Protein AF-A0A2I0UC46-F1 (afdb_monomer)

Structure (mmCIF, N/CA/C/O backbone):
data_AF-A0A2I0UC46-F1
#
_entry.id   AF-A0A2I0UC46-F1
#
loop_
_atom_site.group_PDB
_atom_site.id
_atom_site.type_symbol
_atom_site.label_atom_id
_atom_site.label_alt_id
_atom_site.label_comp_id
_atom_site.label_asym_id
_atom_site.label_entity_id
_atom_site.label_seq_id
_atom_site.pdbx_PDB_ins_code
_atom_site.Cartn_x
_atom_site.Cartn_y
_atom_site.Cartn_z
_atom_site.occupancy
_atom_site.B_iso_or_equiv
_atom_site.auth_seq_id
_atom_site.auth_comp_id
_atom_site.auth_asym_id
_atom_site.auth_atom_id
_atom_site.pdbx_PDB_model_num
ATOM 1 N N . MET A 1 1 ? 7.479 9.735 -10.599 1.00 44.53 1 MET A N 1
ATOM 2 C CA . MET A 1 1 ? 6.686 8.871 -11.503 1.00 44.53 1 MET A CA 1
ATOM 3 C C . MET A 1 1 ? 5.217 9.242 -11.364 1.00 44.53 1 MET A C 1
ATOM 5 O O . MET A 1 1 ? 4.626 8.935 -10.341 1.00 44.53 1 MET A O 1
ATOM 9 N N . HIS A 1 2 ? 4.651 9.957 -12.335 1.00 45.34 2 HIS A N 1
ATOM 10 C CA . HIS A 1 2 ? 3.208 10.195 -12.409 1.00 45.34 2 HIS A CA 1
ATOM 11 C C . HIS A 1 2 ? 2.621 9.061 -13.260 1.00 45.34 2 HIS A C 1
ATOM 13 O O . HIS A 1 2 ? 2.820 9.026 -14.473 1.00 45.34 2 HIS A O 1
ATOM 19 N N . MET A 1 3 ? 2.044 8.048 -12.608 1.00 55.31 3 MET A N 1
ATOM 20 C CA . MET A 1 3 ? 1.220 7.050 -13.292 1.00 55.31 3 MET A CA 1
ATOM 21 C C . MET A 1 3 ? -0.082 7.758 -13.661 1.00 55.31 3 MET A C 1
ATOM 23 O O . MET A 1 3 ? -0.733 8.281 -12.763 1.00 55.31 3 MET A O 1
ATOM 27 N N . ASN A 1 4 ? -0.421 7.809 -14.955 1.00 48.56 4 ASN A N 1
ATOM 28 C CA . ASN A 1 4 ? -1.692 8.366 -15.429 1.00 48.56 4 ASN A CA 1
ATOM 29 C C . ASN A 1 4 ? -2.847 7.836 -14.568 1.00 48.56 4 ASN A C 1
ATOM 31 O O . ASN A 1 4 ? -2.842 6.641 -14.263 1.00 48.56 4 ASN A O 1
ATOM 35 N N . ASP A 1 5 ? -3.801 8.713 -14.234 1.00 53.78 5 ASP A N 1
ATOM 36 C CA . ASP A 1 5 ? -4.938 8.581 -13.300 1.00 53.78 5 ASP A CA 1
ATOM 37 C C . ASP A 1 5 ? -5.930 7.429 -13.588 1.00 53.78 5 ASP A C 1
ATOM 39 O O . ASP A 1 5 ? -7.153 7.562 -13.521 1.00 53.78 5 ASP A O 1
ATOM 43 N N . LYS A 1 6 ? -5.434 6.233 -13.886 1.00 58.75 6 LYS A N 1
ATOM 44 C CA . LYS A 1 6 ? -6.176 5.000 -13.674 1.00 58.75 6 LYS A CA 1
ATOM 45 C C . LYS A 1 6 ? -6.281 4.856 -12.156 1.00 58.75 6 LYS A C 1
ATOM 47 O O . LYS A 1 6 ? -5.281 5.023 -11.463 1.00 58.75 6 LYS A O 1
ATOM 52 N N . LYS A 1 7 ? -7.471 4.564 -11.624 1.00 68.06 7 LYS A N 1
ATOM 53 C CA . LYS A 1 7 ? -7.747 4.344 -10.186 1.00 68.06 7 LYS A CA 1
ATOM 54 C C . LYS A 1 7 ? -7.005 3.106 -9.633 1.00 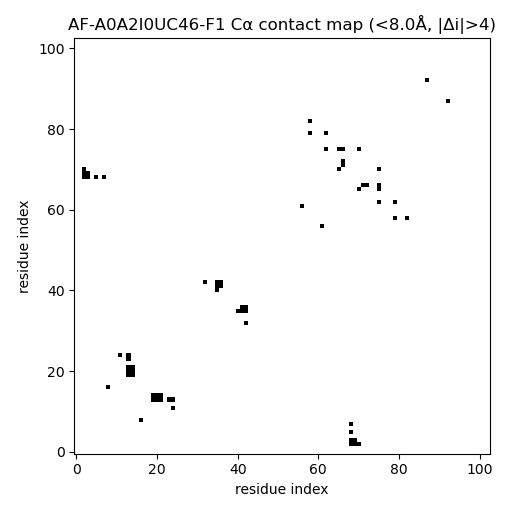68.06 7 LYS A C 1
ATOM 56 O O . LYS A 1 7 ? -7.628 2.132 -9.230 1.00 68.06 7 LYS A O 1
ATOM 61 N N . ILE A 1 8 ? -5.674 3.105 -9.678 1.00 76.56 8 ILE A N 1
ATOM 62 C CA . ILE A 1 8 ? -4.797 2.010 -9.243 1.00 76.56 8 ILE A CA 1
ATOM 63 C C . ILE A 1 8 ? -4.780 1.956 -7.716 1.00 76.56 8 ILE A C 1
ATOM 65 O O . ILE A 1 8 ? -4.805 0.879 -7.126 1.00 76.56 8 ILE A O 1
ATOM 69 N N . VAL A 1 9 ? -4.759 3.132 -7.089 1.00 82.56 9 VAL A N 1
ATOM 70 C CA . VAL A 1 9 ? -4.751 3.299 -5.638 1.00 82.56 9 VAL A CA 1
ATOM 71 C C . VAL A 1 9 ? -6.192 3.396 -5.149 1.00 82.56 9 VAL A C 1
ATOM 73 O O . VAL A 1 9 ? -6.959 4.248 -5.601 1.00 82.56 9 VAL A O 1
ATOM 76 N N . ARG A 1 10 ? -6.572 2.510 -4.223 1.00 85.19 10 ARG A N 1
ATOM 77 C CA . ARG A 1 10 ? -7.884 2.567 -3.564 1.00 85.19 10 ARG A CA 1
ATOM 78 C C . ARG A 1 10 ? -7.966 3.776 -2.633 1.00 85.19 10 ARG A C 1
ATOM 80 O O . ARG A 1 10 ? -6.966 4.186 -2.053 1.00 85.19 10 ARG A O 1
ATOM 87 N N . SER A 1 11 ? -9.166 4.317 -2.429 1.00 84.25 11 SER A N 1
ATOM 88 C CA . SER A 1 11 ? -9.389 5.426 -1.488 1.00 84.25 11 SER A CA 1
ATOM 89 C C . SER A 1 11 ? -8.961 5.077 -0.059 1.00 84.25 11 SER A C 1
ATOM 91 O O . SER A 1 11 ? -8.390 5.932 0.615 1.00 84.25 11 SER A O 1
ATOM 93 N N . SER A 1 12 ? -9.152 3.821 0.356 1.00 85.31 12 SER A N 1
ATOM 94 C CA . SER A 1 12 ? -8.715 3.286 1.651 1.00 85.31 12 SER A CA 1
ATOM 95 C C . SER A 1 12 ? -7.205 3.036 1.753 1.00 85.31 12 SER A C 1
ATOM 97 O O . SER A 1 12 ? -6.698 2.805 2.846 1.00 85.31 12 SER A O 1
ATOM 99 N N . GLN A 1 13 ? -6.455 3.089 0.645 1.00 86.38 13 GLN A N 1
ATOM 100 C CA . GLN A 1 13 ? -5.006 2.936 0.691 1.00 86.38 13 GLN A CA 1
ATOM 101 C C . GLN A 1 13 ? -4.362 4.244 1.160 1.00 86.38 13 GLN A C 1
ATOM 103 O O . GLN A 1 13 ? -4.388 5.265 0.467 1.00 86.38 13 GLN A O 1
ATOM 108 N N . ASN A 1 14 ? -3.769 4.185 2.350 1.00 85.19 14 ASN A N 1
ATOM 109 C CA . ASN A 1 14 ? -3.040 5.296 2.957 1.00 85.19 14 ASN A CA 1
ATOM 110 C C . ASN A 1 14 ? -1.517 5.133 2.811 1.00 85.19 14 ASN A C 1
ATOM 112 O O . ASN A 1 14 ? -0.805 6.108 2.599 1.00 85.19 14 ASN A O 1
ATOM 116 N N . GLY A 1 15 ? -1.011 3.895 2.832 1.00 85.94 15 GLY A N 1
ATOM 117 C CA . GLY A 1 15 ? 0.410 3.607 2.617 1.00 85.94 15 GLY A CA 1
ATOM 118 C C . GLY A 1 15 ? 0.892 3.973 1.208 1.00 85.94 15 GLY A C 1
ATOM 119 O O . GLY A 1 15 ? 0.172 3.791 0.220 1.00 85.94 15 GLY A O 1
ATOM 120 N N . PHE A 1 16 ? 2.128 4.475 1.119 1.00 82.38 16 PHE A N 1
ATOM 121 C CA . PHE A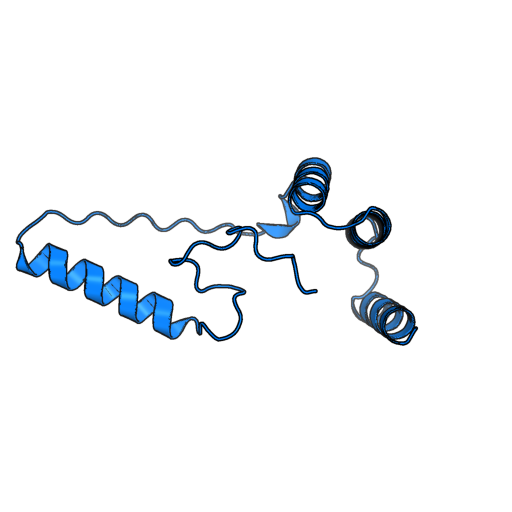 1 16 ? 2.816 4.825 -0.136 1.00 82.38 16 PHE A CA 1
ATOM 122 C C . PHE A 1 16 ? 2.036 5.789 -1.052 1.00 82.38 16 PHE A C 1
ATOM 124 O O . PHE A 1 16 ? 2.243 5.803 -2.264 1.00 82.38 16 PHE A O 1
ATOM 131 N N . THR A 1 17 ? 1.143 6.605 -0.481 1.00 83.81 17 THR A N 1
ATOM 132 C CA . THR A 1 17 ? 0.323 7.576 -1.217 1.00 83.81 17 THR A CA 1
ATOM 133 C C . THR A 1 17 ? 0.665 8.995 -0.776 1.00 83.81 17 THR A C 1
ATOM 135 O O . THR A 1 17 ? 0.772 9.285 0.415 1.00 83.81 17 THR A O 1
ATOM 138 N N . LYS A 1 18 ? 0.850 9.909 -1.735 1.00 82.81 18 LYS A N 1
ATOM 139 C CA . LYS A 1 18 ? 1.180 11.308 -1.431 1.00 82.81 18 LYS A CA 1
ATOM 140 C C . LYS A 1 18 ? 0.043 11.956 -0.632 1.00 82.81 18 LYS A C 1
ATOM 142 O O . LYS A 1 18 ? -1.115 11.851 -1.019 1.00 82.81 18 LYS A O 1
ATOM 147 N N . GLY A 1 19 ? 0.390 12.653 0.450 1.00 84.56 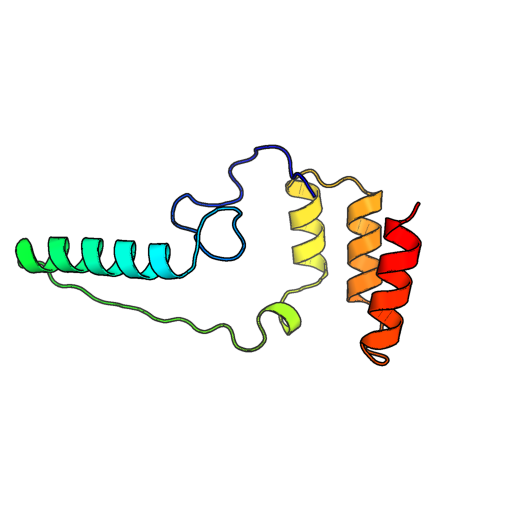19 GLY A N 1
ATOM 148 C CA . GLY A 1 19 ? -0.569 13.417 1.255 1.00 84.56 19 GLY A CA 1
ATOM 149 C C . GLY A 1 19 ? -1.453 12.583 2.189 1.00 84.56 19 GLY A C 1
ATOM 150 O O . GLY A 1 19 ? -2.353 13.146 2.798 1.00 84.56 19 GLY A O 1
ATOM 151 N N . LYS A 1 20 ? -1.203 11.273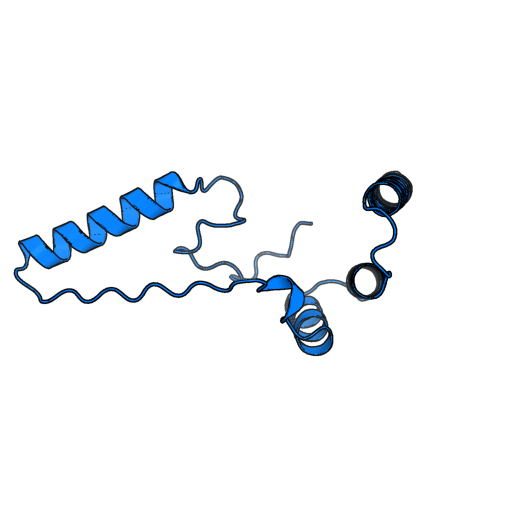 2.326 1.00 85.25 20 LYS A N 1
ATOM 152 C CA . LYS A 1 20 ? -1.917 10.394 3.263 1.00 85.25 20 LYS A CA 1
ATOM 153 C C . LYS A 1 20 ? -0.945 9.805 4.291 1.00 85.25 20 LYS A C 1
ATOM 155 O O . LYS A 1 20 ? -0.275 8.818 3.993 1.00 85.25 20 LYS A O 1
ATOM 160 N N . PRO A 1 21 ? -0.797 10.416 5.478 1.00 86.31 21 PRO A N 1
ATOM 161 C CA . PRO A 1 21 ? 0.071 9.875 6.517 1.00 86.31 21 PRO A CA 1
ATOM 162 C C . PRO A 1 21 ? -0.515 8.592 7.125 1.00 86.31 21 PRO A C 1
ATOM 164 O O . PRO A 1 21 ? -1.723 8.362 7.096 1.00 86.31 21 PRO A O 1
ATOM 167 N N . CYS A 1 22 ? 0.347 7.769 7.734 1.00 83.69 22 CYS A N 1
ATOM 168 C CA . CYS A 1 22 ? -0.067 6.526 8.400 1.00 83.69 22 CYS A CA 1
ATOM 169 C C . CYS A 1 22 ? -1.104 6.777 9.511 1.00 83.69 22 CYS A C 1
ATOM 171 O O . CYS A 1 22 ? -2.025 5.985 9.688 1.00 83.69 22 CYS A O 1
ATOM 173 N N . LEU A 1 23 ? -1.013 7.923 10.197 1.00 90.12 23 LEU A N 1
ATOM 174 C CA . LEU A 1 23 ? -1.961 8.322 11.238 1.00 90.12 23 LEU A CA 1
ATOM 175 C C . LEU A 1 23 ? -3.410 8.374 10.729 1.00 90.12 23 LEU A C 1
ATOM 177 O O . LEU A 1 23 ? -4.309 7.914 11.421 1.00 90.12 23 LEU A O 1
ATOM 181 N N . THR A 1 24 ? -3.641 8.854 9.503 1.00 88.62 24 THR A N 1
ATOM 182 C CA . THR A 1 24 ? -4.987 8.885 8.906 1.00 88.62 24 THR A CA 1
ATOM 183 C C . THR A 1 24 ? -5.562 7.481 8.731 1.00 88.62 24 THR A C 1
ATOM 185 O O . THR A 1 24 ? -6.761 7.289 8.878 1.00 88.62 24 THR A O 1
ATOM 188 N N . ASN A 1 25 ? -4.716 6.477 8.474 1.00 87.75 25 ASN A N 1
ATOM 189 C CA . ASN A 1 25 ? -5.164 5.087 8.415 1.00 87.75 25 ASN A CA 1
ATOM 190 C C . ASN A 1 25 ? -5.673 4.590 9.766 1.00 87.75 25 ASN A C 1
ATOM 192 O O . ASN A 1 25 ? -6.676 3.890 9.816 1.00 87.75 25 ASN A O 1
ATOM 196 N N . LEU A 1 26 ? -4.966 4.948 10.839 1.00 91.19 26 LEU A N 1
ATOM 197 C CA . LEU A 1 26 ? -5.326 4.544 12.190 1.00 91.19 26 LEU A CA 1
ATOM 198 C C . LEU A 1 26 ? -6.617 5.226 12.652 1.00 91.19 26 LEU A C 1
ATOM 200 O O . LEU A 1 26 ? -7.474 4.558 13.215 1.00 91.19 26 LEU A O 1
ATOM 204 N N . ILE A 1 27 ? -6.765 6.524 12.374 1.00 93.00 27 ILE A N 1
ATOM 205 C CA . ILE A 1 27 ? -7.978 7.286 12.702 1.00 93.00 27 ILE A CA 1
ATOM 206 C C . ILE A 1 27 ? -9.190 6.678 11.990 1.00 93.00 27 ILE A C 1
ATOM 208 O O . ILE A 1 27 ? -10.112 6.233 12.658 1.00 93.00 27 ILE A O 1
ATOM 212 N N . ASN A 1 28 ? -9.131 6.532 10.660 1.00 91.25 28 ASN A N 1
ATOM 213 C CA . ASN A 1 28 ? -10.243 5.966 9.887 1.00 91.25 28 ASN A CA 1
ATOM 214 C C . ASN A 1 28 ? -10.637 4.557 10.359 1.00 91.25 28 ASN A C 1
ATOM 216 O O . ASN A 1 28 ? -11.804 4.189 10.311 1.00 91.25 28 ASN A O 1
ATOM 220 N N . PHE A 1 29 ? -9.655 3.760 10.785 1.00 91.75 29 PHE A N 1
ATOM 221 C CA . PHE A 1 29 ? -9.889 2.423 11.315 1.00 91.75 29 PHE A CA 1
ATOM 222 C C . PHE A 1 29 ? -10.649 2.456 12.644 1.00 91.75 29 PHE A C 1
ATOM 224 O O . PHE A 1 29 ? -11.607 1.708 12.805 1.00 91.75 29 PHE A O 1
ATOM 231 N N . TYR A 1 30 ? -10.250 3.319 13.585 1.00 94.25 30 TYR A N 1
ATOM 232 C CA . TYR A 1 30 ? -10.959 3.461 14.858 1.00 94.25 30 TYR A CA 1
ATOM 233 C C . TYR A 1 30 ? -12.347 4.077 14.696 1.00 94.25 30 TYR A C 1
ATOM 235 O O . TYR A 1 30 ? -13.259 3.649 15.399 1.00 94.25 30 TYR A O 1
ATOM 243 N N . ASP A 1 31 ? -12.521 5.021 13.772 1.00 95.06 31 ASP A N 1
ATOM 244 C CA . ASP A 1 31 ? -13.835 5.587 13.459 1.00 95.06 31 ASP A CA 1
ATOM 245 C C . ASP A 1 31 ? -14.788 4.475 12.983 1.00 95.06 31 ASP A C 1
ATOM 247 O O . ASP A 1 31 ? -15.842 4.270 13.579 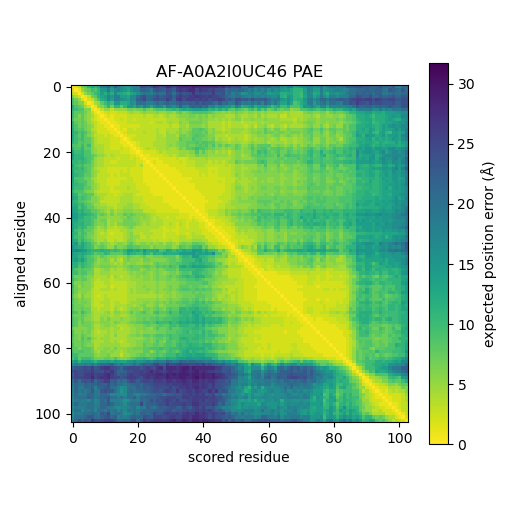1.00 95.06 31 ASP A O 1
ATOM 251 N N . GLU A 1 32 ? -14.362 3.651 12.013 1.00 93.62 32 GLU A N 1
ATOM 252 C CA . GLU A 1 32 ? -15.163 2.523 11.508 1.00 93.62 32 GLU A CA 1
ATOM 253 C C . GLU A 1 32 ? -15.470 1.483 12.601 1.00 93.62 32 GLU A C 1
ATOM 255 O O . GLU A 1 32 ? -16.567 0.927 12.651 1.00 93.62 32 GLU A O 1
ATOM 260 N N . MET A 1 33 ? -14.530 1.223 13.516 1.00 95.31 33 MET A N 1
ATOM 261 C CA . MET A 1 33 ? -14.800 0.355 14.667 1.00 95.31 33 MET A CA 1
ATOM 262 C C . MET A 1 33 ? -15.833 0.930 15.614 1.00 95.31 33 MET A C 1
ATOM 264 O O . MET A 1 33 ? -16.683 0.187 16.102 1.00 95.31 33 MET A O 1
ATOM 268 N N . THR A 1 34 ? -15.707 2.218 15.918 1.00 96.56 34 THR A N 1
ATOM 269 C CA . THR A 1 34 ? -16.568 2.890 16.888 1.00 96.56 34 THR A CA 1
ATOM 270 C C . THR A 1 34 ? -18.004 2.874 16.380 1.00 96.56 34 THR A C 1
ATOM 272 O O . THR A 1 34 ? -18.888 2.451 17.118 1.00 96.56 34 THR A O 1
ATOM 275 N N . ASP A 1 35 ? -18.211 3.144 15.088 1.00 96.94 35 ASP A N 1
ATOM 276 C CA . ASP A 1 35 ? -19.522 3.050 14.438 1.00 96.94 35 ASP A CA 1
ATOM 277 C C . ASP A 1 35 ? -20.139 1.640 14.562 1.00 96.94 35 ASP A C 1
ATOM 279 O O . ASP A 1 35 ? -21.305 1.477 14.923 1.00 96.94 35 ASP A O 1
ATOM 283 N N . VAL A 1 36 ? -19.355 0.584 14.309 1.00 96.75 36 VAL A N 1
ATOM 284 C CA . VAL A 1 36 ? -19.825 -0.813 14.421 1.00 96.75 36 VAL A CA 1
ATOM 285 C C . VAL A 1 36 ? -20.186 -1.174 15.867 1.00 96.75 36 VAL A C 1
ATOM 287 O O . VAL A 1 36 ? -21.176 -1.877 16.101 1.00 96.75 36 VAL A O 1
ATOM 290 N N . VAL A 1 37 ? -19.395 -0.700 16.834 1.00 95.50 37 VAL A N 1
ATOM 291 C CA . VAL A 1 37 ? -19.628 -0.912 18.270 1.00 95.50 37 VAL A CA 1
ATOM 292 C C . VAL A 1 37 ? -20.884 -0.177 18.736 1.00 95.50 37 VAL A C 1
ATOM 294 O O . VAL A 1 37 ? -21.707 -0.779 19.432 1.00 95.50 37 VAL A O 1
ATOM 297 N N . ASP A 1 38 ? -21.072 1.074 18.319 1.00 97.19 38 ASP A N 1
ATOM 298 C CA . ASP A 1 38 ? -22.238 1.896 18.661 1.00 97.19 38 ASP A CA 1
ATOM 299 C C . ASP A 1 38 ? -23.538 1.278 18.128 1.00 97.19 38 ASP A C 1
ATOM 301 O O . ASP A 1 38 ? -24.565 1.248 18.813 1.00 97.19 38 ASP A O 1
ATOM 305 N N . GLU A 1 39 ? -23.476 0.667 16.947 1.00 97.44 39 GLU A N 1
ATOM 306 C CA . GLU A 1 39 ? -24.581 -0.086 16.350 1.00 97.44 39 GLU A CA 1
ATOM 307 C C . GLU A 1 39 ? -24.776 -1.490 16.953 1.00 97.44 39 GLU A C 1
ATOM 309 O O . GLU A 1 39 ? -25.656 -2.241 16.521 1.00 97.44 39 GLU A O 1
ATOM 314 N N . ARG A 1 40 ? -23.977 -1.865 17.962 1.00 96.25 40 ARG A N 1
ATOM 315 C CA . ARG A 1 40 ? -23.992 -3.175 18.639 1.00 96.25 40 ARG A CA 1
ATOM 316 C C . ARG A 1 40 ? -23.806 -4.359 17.685 1.00 96.25 40 ARG A C 1
ATOM 318 O O . ARG A 1 40 ? -24.320 -5.454 17.934 1.00 96.25 40 ARG A O 1
ATOM 325 N N . ARG A 1 41 ? -23.076 -4.152 16.588 1.00 96.81 41 ARG A N 1
ATOM 326 C CA . ARG A 1 41 ? -22.741 -5.202 15.621 1.00 96.81 41 ARG A CA 1
ATOM 327 C C . ARG A 1 41 ? -21.459 -5.926 16.038 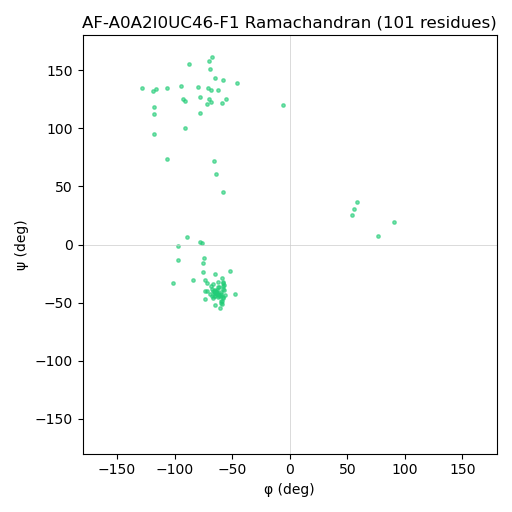1.00 96.81 41 ARG A C 1
ATOM 329 O O . ARG A 1 41 ? -20.620 -5.398 16.762 1.00 96.81 41 ARG A O 1
ATOM 336 N N . VAL A 1 42 ? -21.311 -7.170 15.585 1.00 93.75 42 VAL A N 1
ATOM 337 C CA . VAL A 1 42 ? -20.098 -7.962 15.835 1.00 93.75 42 VAL A CA 1
ATOM 338 C C . VAL A 1 42 ? -18.993 -7.502 14.889 1.00 93.75 42 VAL A C 1
ATOM 340 O O . VAL A 1 42 ? -19.180 -7.493 13.673 1.00 93.75 42 VAL A O 1
ATOM 343 N N . LEU A 1 43 ? -17.834 -7.174 15.453 1.00 94.00 43 LEU A N 1
ATOM 344 C CA . LEU A 1 43 ? -16.631 -6.793 14.722 1.00 94.00 43 LEU A CA 1
ATOM 345 C C . LEU A 1 43 ? -15.598 -7.926 14.77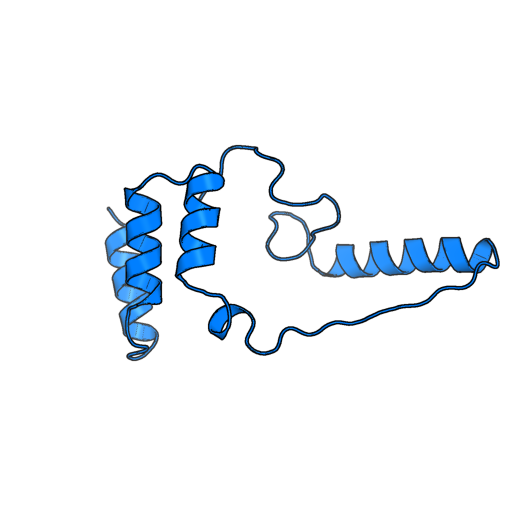2 1.00 94.00 43 LEU A C 1
ATOM 347 O O . LEU A 1 43 ? -15.315 -8.474 15.836 1.00 94.00 43 LEU A O 1
ATOM 351 N N . GLY A 1 44 ? -14.997 -8.243 13.626 1.00 93.06 44 GLY A N 1
ATOM 352 C CA . GLY A 1 44 ? -13.848 -9.140 13.522 1.00 93.06 44 GLY A CA 1
ATOM 353 C C . GLY A 1 44 ? -12.729 -8.471 12.731 1.00 93.06 44 GLY A C 1
ATOM 354 O O . GLY A 1 44 ? -12.985 -7.881 11.685 1.00 93.06 44 GLY A O 1
ATOM 355 N N . ILE A 1 45 ? -11.494 -8.560 13.226 1.00 92.25 45 ILE A N 1
ATOM 356 C CA . ILE A 1 45 ? -10.329 -7.902 12.622 1.00 92.25 45 ILE A CA 1
ATOM 357 C C . ILE A 1 45 ? -9.319 -8.964 12.207 1.00 92.25 45 ILE A C 1
ATOM 359 O O . ILE A 1 45 ? -8.970 -9.839 12.998 1.00 92.25 45 ILE A O 1
ATOM 363 N N . VAL A 1 46 ? -8.815 -8.861 10.977 1.00 92.94 46 VAL A N 1
ATOM 364 C CA . VAL A 1 46 ? -7.750 -9.725 10.461 1.00 92.94 46 VAL A CA 1
ATOM 365 C C . VAL A 1 46 ? -6.541 -8.865 10.117 1.00 92.94 46 VAL A C 1
ATOM 367 O O . VAL A 1 46 ? -6.578 -8.079 9.172 1.00 92.94 46 VAL A O 1
ATOM 370 N N . TYR A 1 47 ? -5.459 -9.036 10.874 1.00 89.25 47 TYR A N 1
ATOM 371 C CA . TYR A 1 47 ? -4.164 -8.441 10.558 1.00 89.25 47 TYR A CA 1
ATOM 372 C C . TYR A 1 47 ? -3.332 -9.429 9.742 1.00 89.25 47 TYR A C 1
ATOM 374 O O . TYR A 1 47 ? -3.106 -10.560 10.170 1.00 89.25 47 TYR A O 1
ATOM 382 N N . VAL A 1 48 ? -2.868 -8.995 8.570 1.00 89.69 48 VAL A N 1
ATOM 383 C CA . VAL A 1 48 ? -1.959 -9.766 7.715 1.00 89.69 48 VAL A CA 1
ATOM 384 C C . VAL A 1 48 ? -0.664 -8.985 7.583 1.00 89.69 48 VAL A C 1
ATOM 386 O O . VAL A 1 48 ? -0.669 -7.870 7.061 1.00 89.69 48 VAL A O 1
ATOM 389 N N . ASP A 1 49 ? 0.433 -9.575 8.046 1.00 87.31 49 ASP A N 1
ATOM 390 C CA . ASP A 1 49 ? 1.770 -9.069 7.763 1.00 87.31 49 ASP A CA 1
ATOM 391 C C . ASP A 1 49 ? 2.357 -9.791 6.549 1.00 87.31 49 ASP A C 1
ATOM 393 O O . ASP A 1 49 ? 2.274 -11.014 6.423 1.00 87.31 49 ASP A O 1
ATOM 397 N N . PHE A 1 50 ? 2.976 -9.021 5.659 1.00 77.88 50 PHE A N 1
ATOM 398 C CA . PHE A 1 50 ? 3.738 -9.553 4.539 1.00 77.88 50 PHE A CA 1
ATOM 399 C C . PHE A 1 50 ? 5.221 -9.351 4.834 1.00 77.88 50 PHE A C 1
ATOM 401 O O . PHE A 1 50 ? 5.885 -8.494 4.240 1.00 77.88 50 PHE A O 1
ATOM 408 N N . THR A 1 51 ? 5.757 -10.148 5.759 1.00 85.50 51 THR A N 1
ATOM 409 C CA . THR A 1 51 ? 7.199 -10.167 6.002 1.00 85.50 51 THR A CA 1
ATOM 410 C C . THR A 1 51 ? 7.913 -10.463 4.678 1.00 85.50 51 THR A C 1
ATOM 412 O O . THR A 1 51 ? 7.611 -11.452 4.010 1.00 85.50 51 THR A O 1
ATOM 415 N N . LYS A 1 52 ? 8.849 -9.595 4.270 1.00 79.38 52 LYS A N 1
ATOM 416 C CA . LYS A 1 52 ? 9.557 -9.692 2.977 1.00 79.38 52 LYS A CA 1
ATOM 417 C C . LYS A 1 52 ? 8.634 -9.674 1.745 1.00 79.38 52 LYS A C 1
ATOM 419 O O . LYS A 1 52 ? 8.908 -10.327 0.737 1.00 79.38 52 LYS A O 1
ATOM 424 N N . ALA A 1 53 ? 7.550 -8.893 1.788 1.00 80.38 53 ALA A N 1
ATOM 425 C CA . ALA A 1 53 ? 6.637 -8.708 0.653 1.00 80.38 53 ALA A CA 1
ATOM 426 C C . ALA A 1 53 ? 7.374 -8.404 -0.662 1.00 80.38 53 ALA A C 1
ATOM 428 O O . ALA A 1 53 ? 7.044 -8.951 -1.707 1.00 80.38 53 ALA A O 1
ATOM 429 N N . PHE A 1 54 ? 8.394 -7.546 -0.611 1.00 73.25 54 PHE A N 1
ATOM 430 C CA . PHE A 1 54 ? 9.136 -7.145 -1.804 1.00 73.25 54 PHE A CA 1
ATOM 431 C C . PHE A 1 54 ? 10.070 -8.241 -2.331 1.00 73.25 54 PHE A C 1
ATOM 433 O O . PHE A 1 54 ? 10.212 -8.350 -3.545 1.00 73.25 54 PHE A O 1
ATOM 440 N N . ASP A 1 55 ? 10.610 -9.098 -1.460 1.00 79.31 55 ASP A N 1
ATOM 441 C CA . ASP A 1 55 ? 11.488 -10.207 -1.865 1.00 79.31 55 ASP A CA 1
ATOM 442 C C . ASP A 1 55 ? 10.698 -11.369 -2.492 1.00 79.31 55 ASP A C 1
ATOM 444 O O . ASP A 1 55 ? 11.241 -12.171 -3.247 1.00 79.31 55 ASP A O 1
ATOM 448 N N . THR A 1 56 ? 9.406 -11.483 -2.167 1.00 83.31 56 THR A N 1
ATOM 449 C CA . THR A 1 56 ? 8.545 -12.604 -2.586 1.00 83.31 56 THR A CA 1
ATOM 450 C C . THR A 1 56 ? 7.692 -12.302 -3.821 1.00 83.31 56 THR A C 1
ATOM 452 O O . THR A 1 56 ? 7.143 -13.216 -4.442 1.00 83.31 56 THR A O 1
ATOM 455 N N . VAL A 1 57 ? 7.578 -11.035 -4.230 1.00 86.69 57 VAL A N 1
ATOM 456 C CA . VAL A 1 57 ? 6.805 -10.648 -5.418 1.00 86.69 57 VAL A CA 1
ATOM 457 C C . VAL A 1 57 ? 7.480 -11.161 -6.694 1.00 86.69 57 VAL A C 1
ATOM 459 O O . VAL A 1 57 ? 8.603 -10.798 -7.029 1.00 86.69 57 VAL A O 1
ATOM 462 N N . SER A 1 58 ? 6.751 -11.952 -7.489 1.00 90.19 58 SER A N 1
ATOM 463 C CA . SER A 1 58 ? 7.237 -12.418 -8.794 1.00 90.19 58 SER A CA 1
ATOM 464 C C . SER A 1 58 ? 7.579 -11.248 -9.727 1.00 90.19 58 SER A C 1
ATOM 466 O O . SER A 1 58 ? 6.704 -10.463 -10.109 1.00 90.19 58 SER A O 1
ATOM 468 N N . HIS A 1 59 ? 8.832 -11.196 -10.196 1.00 89.25 59 HIS A N 1
ATOM 469 C CA . HIS A 1 59 ? 9.305 -10.169 -11.137 1.00 89.25 59 HIS A CA 1
ATOM 470 C C . HIS A 1 59 ? 8.493 -10.151 -12.444 1.00 89.25 59 HIS A C 1
ATOM 472 O O . HIS A 1 59 ? 8.288 -9.092 -13.040 1.00 89.25 59 HIS A O 1
ATOM 478 N N . LYS A 1 60 ? 7.995 -11.315 -12.892 1.00 90.88 60 LYS A N 1
ATOM 479 C CA . LYS A 1 60 ? 7.120 -11.423 -14.070 1.00 90.88 60 LYS A CA 1
ATOM 480 C C . LYS A 1 60 ? 5.789 -10.710 -13.824 1.00 90.88 60 LYS A C 1
ATOM 482 O O . LYS A 1 60 ? 5.420 -9.841 -14.607 1.00 90.88 60 LYS A O 1
ATOM 487 N N . ILE A 1 61 ? 5.117 -11.037 -12.718 1.00 92.50 61 ILE A N 1
ATOM 488 C CA . ILE A 1 61 ? 3.812 -10.456 -12.365 1.00 92.50 61 ILE A CA 1
ATOM 489 C C . ILE A 1 61 ? 3.930 -8.942 -12.184 1.00 92.50 61 ILE A C 1
ATOM 491 O O . ILE A 1 61 ? 3.096 -8.192 -12.691 1.00 92.50 61 ILE A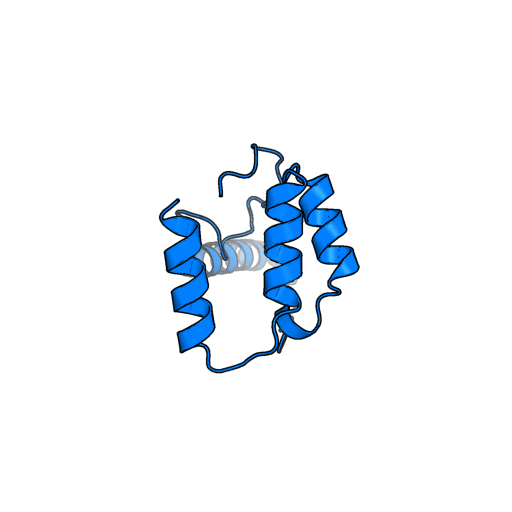 O 1
ATOM 495 N N . LEU A 1 62 ? 4.978 -8.482 -11.495 1.00 90.00 62 LEU A N 1
ATOM 496 C CA . LEU A 1 62 ? 5.228 -7.058 -11.292 1.00 90.00 62 LEU A CA 1
ATOM 497 C C . LEU A 1 62 ? 5.389 -6.319 -12.627 1.00 90.00 62 LEU A C 1
ATOM 499 O O . LEU A 1 62 ? 4.721 -5.315 -12.862 1.00 90.00 62 LEU A O 1
ATOM 503 N N . ARG A 1 63 ? 6.217 -6.843 -13.535 1.00 89.75 63 ARG A N 1
ATOM 504 C CA . ARG A 1 63 ? 6.432 -6.261 -14.867 1.00 89.75 63 ARG A CA 1
ATOM 505 C C . ARG A 1 63 ? 5.141 -6.176 -15.686 1.00 89.75 63 ARG A C 1
ATOM 507 O O . ARG A 1 63 ? 4.877 -5.151 -16.322 1.00 89.75 63 ARG A O 1
ATOM 514 N N . ASP A 1 64 ? 4.347 -7.241 -15.673 1.00 91.06 64 ASP A N 1
ATOM 515 C CA . ASP A 1 64 ? 3.106 -7.313 -16.441 1.00 91.06 64 ASP A CA 1
ATOM 516 C C . ASP A 1 64 ? 2.078 -6.299 -15.885 1.00 91.06 64 ASP A C 1
ATOM 518 O O . ASP A 1 64 ? 1.470 -5.550 -16.654 1.00 91.06 64 ASP A O 1
ATOM 522 N N . LYS A 1 65 ? 1.988 -6.148 -14.551 1.00 89.94 65 LYS A N 1
ATOM 523 C CA . LYS A 1 65 ? 1.178 -5.100 -13.899 1.00 89.94 65 LYS A CA 1
ATOM 524 C C . LYS A 1 65 ? 1.647 -3.685 -14.241 1.00 89.94 65 LYS A C 1
ATOM 526 O O . LYS A 1 65 ? 0.818 -2.839 -14.563 1.00 89.94 65 LYS A O 1
ATOM 531 N N . LEU A 1 66 ? 2.952 -3.412 -14.206 1.00 88.88 66 LEU A N 1
ATOM 532 C CA . LEU A 1 66 ? 3.495 -2.088 -14.541 1.00 88.88 66 LEU A CA 1
ATOM 533 C C . LEU A 1 66 ? 3.144 -1.679 -15.979 1.00 88.88 66 LEU A C 1
ATOM 535 O O . LEU A 1 66 ? 2.742 -0.542 -16.222 1.00 88.88 66 LEU A O 1
ATOM 539 N N . THR A 1 67 ? 3.224 -2.625 -16.916 1.00 89.56 67 THR A N 1
ATOM 540 C CA . THR A 1 67 ? 2.836 -2.398 -18.316 1.00 89.56 67 THR A CA 1
ATOM 541 C C . THR A 1 67 ? 1.329 -2.144 -18.438 1.00 89.56 67 THR A C 1
ATOM 543 O O . THR A 1 67 ? 0.915 -1.189 -19.093 1.00 89.56 67 THR A O 1
ATOM 546 N N . MET A 1 68 ? 0.497 -2.939 -17.754 1.00 89.19 68 MET A N 1
ATOM 547 C CA . MET A 1 68 ? -0.964 -2.763 -17.714 1.00 89.19 68 MET A CA 1
ATOM 548 C C . MET A 1 68 ? -1.371 -1.377 -17.180 1.00 89.19 68 MET A C 1
ATOM 550 O O . MET A 1 68 ? -2.291 -0.728 -17.696 1.00 89.19 68 MET A O 1
ATOM 554 N N . TYR A 1 69 ? -0.646 -0.886 -16.176 1.00 86.88 69 TYR A N 1
ATOM 555 C CA . TYR A 1 69 ? -0.855 0.436 -15.591 1.00 86.88 69 TYR A CA 1
ATOM 556 C C . TYR A 1 69 ? -0.329 1.596 -16.445 1.00 86.88 69 TYR A C 1
ATOM 558 O O . TYR A 1 69 ? -0.537 2.753 -16.091 1.00 86.88 69 TYR A O 1
ATOM 566 N N . GLY A 1 70 ? 0.236 1.315 -17.622 1.00 87.12 70 GLY A N 1
ATOM 567 C CA . GLY A 1 70 ? 0.589 2.330 -18.611 1.00 87.12 70 GLY A CA 1
ATOM 568 C C . GLY A 1 70 ? 2.005 2.875 -18.474 1.00 87.12 70 GLY A C 1
ATOM 569 O O . GLY A 1 70 ? 2.285 3.948 -19.004 1.00 87.12 70 GLY A O 1
ATOM 570 N N . LEU A 1 71 ? 2.906 2.164 -17.788 1.00 88.56 71 LEU A N 1
ATOM 571 C CA . LEU A 1 71 ? 4.327 2.485 -17.887 1.00 88.56 71 LEU A CA 1
ATOM 572 C C . LEU A 1 71 ? 4.832 2.086 -19.271 1.00 88.56 71 LEU A C 1
ATOM 574 O O . LEU A 1 71 ? 4.558 0.990 -19.762 1.00 88.56 71 LEU A O 1
ATOM 578 N N . ASP A 1 72 ? 5.601 2.974 -19.888 1.00 90.00 72 ASP A N 1
ATOM 579 C CA . ASP A 1 72 ? 6.242 2.698 -21.162 1.00 90.00 72 ASP A CA 1
ATOM 580 C C . ASP A 1 72 ? 7.327 1.615 -21.029 1.00 90.00 72 ASP A C 1
ATOM 582 O O . ASP A 1 72 ? 7.859 1.316 -19.951 1.00 90.00 72 ASP A O 1
ATOM 586 N N . LYS A 1 73 ? 7.680 1.024 -22.173 1.00 89.50 73 LYS A N 1
ATOM 587 C CA . LYS A 1 73 ? 8.633 -0.089 -22.249 1.00 89.50 73 LYS A CA 1
ATOM 588 C C . LYS A 1 73 ? 10.015 0.267 -21.691 1.00 89.50 73 LYS A C 1
ATOM 590 O O . LYS A 1 73 ? 10.706 -0.640 -21.225 1.00 89.50 73 LYS A O 1
ATOM 595 N N . GLN A 1 74 ? 10.438 1.532 -21.754 1.00 90.50 74 GLN A N 1
ATOM 596 C CA . GLN A 1 74 ? 11.747 1.961 -21.261 1.00 90.50 74 GLN A CA 1
ATOM 597 C C . GLN A 1 74 ? 11.756 1.980 -19.732 1.00 90.50 74 GLN A C 1
ATOM 599 O O . GLN A 1 74 ? 12.638 1.371 -19.127 1.00 90.50 74 GLN A O 1
ATOM 604 N N . ARG A 1 75 ? 10.728 2.559 -19.101 1.00 88.06 75 ARG A N 1
ATOM 605 C CA . ARG A 1 75 ? 10.577 2.553 -17.635 1.00 88.06 75 ARG A CA 1
ATOM 606 C C . ARG A 1 75 ? 10.432 1.142 -17.072 1.00 88.06 75 ARG A C 1
ATOM 608 O O . ARG A 1 75 ? 11.073 0.804 -16.081 1.00 88.06 75 ARG A O 1
ATOM 615 N N . VAL A 1 76 ? 9.648 0.285 -17.726 1.00 90.75 76 VAL A N 1
ATOM 616 C CA . VAL A 1 76 ? 9.502 -1.123 -17.315 1.00 90.75 76 VAL A CA 1
ATOM 617 C C . VAL A 1 76 ? 10.833 -1.879 -17.425 1.00 90.75 76 VAL A C 1
ATOM 619 O O . VAL A 1 76 ? 11.165 -2.685 -16.554 1.00 90.75 76 VAL A O 1
ATOM 622 N N . ARG A 1 77 ? 11.624 -1.614 -18.473 1.00 89.75 77 ARG A N 1
ATOM 623 C CA . ARG A 1 77 ? 12.958 -2.208 -18.650 1.00 89.75 77 ARG A CA 1
ATOM 624 C C . ARG A 1 77 ? 13.940 -1.744 -17.579 1.00 89.75 77 ARG A C 1
ATOM 626 O O . ARG A 1 77 ? 14.687 -2.572 -17.069 1.00 89.75 77 ARG A O 1
ATOM 633 N N . TRP A 1 78 ? 13.902 -0.463 -17.222 1.00 88.62 78 TRP A N 1
ATOM 634 C CA . TRP A 1 78 ? 14.720 0.094 -16.148 1.00 88.62 78 TRP A CA 1
ATOM 635 C C . TRP A 1 78 ? 14.442 -0.606 -14.811 1.00 88.62 78 TRP A C 1
ATOM 637 O O . TRP A 1 78 ? 15.356 -1.166 -14.212 1.00 88.62 78 TRP A O 1
ATOM 647 N N . ILE A 1 79 ? 13.165 -0.712 -14.416 1.00 87.69 79 ILE A N 1
ATOM 648 C CA . ILE A 1 79 ? 12.761 -1.417 -13.185 1.00 87.69 79 ILE A CA 1
ATOM 649 C C . ILE A 1 79 ? 13.194 -2.889 -13.227 1.00 87.69 79 ILE A C 1
ATOM 651 O O . ILE A 1 79 ? 13.698 -3.416 -12.241 1.00 87.69 79 ILE A O 1
ATOM 655 N N . LYS A 1 80 ? 13.035 -3.566 -14.372 1.00 87.38 80 LYS A N 1
ATOM 656 C CA . LYS A 1 80 ? 13.484 -4.957 -14.534 1.00 87.38 80 LYS A CA 1
ATOM 657 C C . LYS A 1 80 ? 14.987 -5.099 -14.271 1.00 87.38 80 LYS A C 1
ATOM 659 O O . LYS A 1 80 ? 15.395 -6.057 -13.624 1.00 87.38 80 LYS A O 1
ATOM 664 N N . ASN A 1 81 ? 15.807 -4.200 -14.805 1.00 86.50 81 ASN A N 1
ATOM 665 C CA . ASN A 1 81 ? 17.255 -4.251 -14.614 1.00 86.50 81 ASN A CA 1
ATOM 666 C C . ASN A 1 81 ? 17.634 -3.965 -13.158 1.00 86.50 81 ASN A C 1
ATOM 668 O O . ASN A 1 81 ? 18.498 -4.647 -12.613 1.00 86.50 81 ASN A O 1
ATOM 672 N N . TRP A 1 82 ? 16.933 -3.026 -12.519 1.00 83.75 82 TRP A N 1
ATOM 673 C CA . TRP A 1 82 ? 17.093 -2.733 -11.098 1.00 83.75 82 TRP A CA 1
ATOM 674 C C . TRP A 1 82 ? 16.793 -3.964 -10.229 1.00 83.75 82 TRP A C 1
ATOM 676 O O . TRP A 1 82 ? 17.631 -4.354 -9.426 1.00 83.75 82 TRP A O 1
ATOM 686 N N . LEU A 1 83 ? 15.671 -4.652 -10.472 1.00 82.69 83 LEU A N 1
ATOM 687 C CA . LEU A 1 83 ? 15.276 -5.864 -9.734 1.00 82.69 83 LEU A CA 1
ATOM 688 C C . LEU A 1 83 ? 16.216 -7.062 -9.936 1.00 82.69 83 LEU A C 1
ATOM 690 O O . LEU A 1 83 ? 16.256 -7.954 -9.099 1.00 82.69 83 LEU A O 1
ATOM 694 N N . ASN A 1 84 ? 16.932 -7.122 -11.061 1.00 80.75 84 ASN A N 1
ATOM 695 C CA . ASN A 1 84 ? 17.871 -8.210 -11.356 1.00 80.75 84 ASN A CA 1
ATOM 696 C C . ASN A 1 84 ? 19.323 -7.851 -11.011 1.00 80.75 84 ASN A C 1
ATOM 698 O O . ASN A 1 84 ? 20.214 -8.670 -11.232 1.00 80.75 84 ASN A O 1
ATOM 702 N N . SER A 1 85 ? 19.578 -6.634 -10.524 1.00 73.50 85 SER A N 1
ATOM 703 C CA . SER A 1 85 ? 20.907 -6.264 -10.049 1.00 73.50 85 SER A CA 1
ATOM 704 C C . SER A 1 85 ? 21.182 -7.032 -8.755 1.00 73.50 85 SER A C 1
ATOM 706 O O . SER A 1 85 ? 20.361 -6.959 -7.839 1.00 73.50 85 SER A O 1
ATOM 708 N N . PRO A 1 86 ? 22.290 -7.789 -8.656 1.00 61.19 86 PRO A N 1
ATOM 709 C CA . PRO A 1 86 ? 22.669 -8.384 -7.385 1.00 61.19 86 PRO A CA 1
ATOM 710 C C . PRO A 1 86 ? 22.839 -7.267 -6.355 1.00 61.19 86 PRO A C 1
ATOM 712 O O . PRO A 1 86 ? 23.352 -6.199 -6.694 1.00 61.19 86 PRO A O 1
ATOM 715 N N . ALA A 1 87 ? 22.408 -7.518 -5.118 1.00 57.94 87 ALA A N 1
ATOM 716 C CA . ALA A 1 87 ? 22.653 -6.645 -3.976 1.00 57.94 87 ALA A CA 1
ATOM 717 C C . ALA A 1 87 ? 24.161 -6.621 -3.665 1.00 57.94 87 ALA A C 1
ATOM 719 O O . ALA A 1 87 ? 24.633 -7.250 -2.723 1.00 57.94 87 ALA A O 1
ATOM 720 N N . GLN A 1 88 ? 24.941 -5.963 -4.517 1.00 53.78 88 GLN A N 1
ATOM 721 C CA . GLN A 1 88 ? 26.219 -5.401 -4.115 1.00 53.78 88 GLN A CA 1
ATOM 722 C C . GLN A 1 88 ? 25.896 -4.092 -3.409 1.00 53.78 88 GLN A C 1
ATOM 724 O O . GLN A 1 88 ? 24.981 -3.399 -3.850 1.00 53.78 88 GLN A O 1
ATOM 729 N N . ASP A 1 89 ? 26.562 -3.880 -2.273 1.00 51.41 89 ASP A N 1
ATOM 730 C CA . ASP A 1 89 ? 26.442 -2.756 -1.341 1.00 51.41 89 ASP A CA 1
ATOM 731 C C . ASP A 1 89 ? 25.509 -1.623 -1.811 1.00 51.41 89 ASP A C 1
ATOM 733 O O . ASP A 1 89 ? 25.727 -1.000 -2.850 1.00 51.41 89 ASP A O 1
ATOM 737 N N . GLY A 1 90 ? 24.458 -1.341 -1.032 1.00 54.56 90 GLY A N 1
ATOM 738 C CA . GLY A 1 90 ? 23.407 -0.386 -1.396 1.00 54.56 90 GLY A CA 1
ATOM 739 C C . GLY A 1 90 ? 23.937 0.991 -1.819 1.00 54.56 90 GLY A C 1
ATOM 740 O O . GLY A 1 90 ? 23.265 1.681 -2.583 1.00 54.56 90 GLY A O 1
ATOM 741 N N . SER A 1 91 ? 25.149 1.366 -1.395 1.00 58.41 91 SER A N 1
ATOM 742 C CA . SER A 1 91 ? 25.872 2.568 -1.828 1.00 58.41 91 SER A CA 1
ATOM 743 C C . SER A 1 91 ? 26.071 2.661 -3.358 1.00 58.41 91 SER A C 1
ATOM 745 O O . SER A 1 91 ? 25.785 3.704 -3.956 1.00 58.41 91 SER A O 1
ATOM 747 N N . ASP A 1 92 ? 26.444 1.565 -4.025 1.00 59.06 92 ASP A N 1
ATOM 748 C CA . ASP A 1 92 ? 26.717 1.515 -5.469 1.00 59.06 92 ASP A CA 1
ATOM 749 C C . ASP A 1 92 ? 25.435 1.629 -6.303 1.00 59.06 92 ASP A C 1
ATOM 751 O O . ASP A 1 92 ? 25.409 2.211 -7.397 1.00 59.06 92 ASP A O 1
ATOM 755 N N . GLN A 1 93 ? 24.336 1.090 -5.773 1.00 59.28 93 GLN A N 1
ATOM 756 C CA . GLN A 1 93 ? 23.028 1.152 -6.412 1.00 59.28 93 GLN A CA 1
ATOM 757 C C . GLN A 1 93 ? 22.448 2.572 -6.355 1.00 59.28 93 GLN A C 1
ATOM 759 O O . GLN A 1 93 ? 21.906 3.047 -7.357 1.00 59.28 93 GLN A O 1
ATOM 764 N N . TRP A 1 94 ? 22.617 3.287 -5.236 1.00 62.19 94 TRP A N 1
ATOM 765 C CA . TRP A 1 94 ? 22.196 4.688 -5.113 1.00 62.19 94 TRP A CA 1
ATOM 766 C C . TRP A 1 94 ? 22.972 5.613 -6.054 1.00 62.19 94 TRP A C 1
ATOM 768 O O . TRP A 1 94 ? 22.365 6.471 -6.696 1.00 62.19 94 TRP A O 1
ATOM 778 N N . HIS A 1 95 ? 24.281 5.405 -6.219 1.00 63.12 95 HIS A N 1
ATOM 779 C CA . HIS A 1 95 ? 25.082 6.193 -7.160 1.00 63.12 95 HIS A CA 1
ATOM 780 C C . HIS A 1 95 ? 24.649 6.009 -8.620 1.00 63.12 95 HIS A C 1
ATO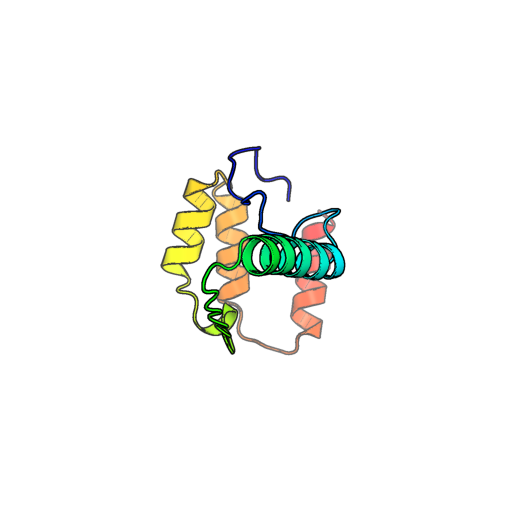M 782 O O . HIS A 1 95 ? 24.547 6.995 -9.352 1.00 63.12 95 HIS A O 1
ATOM 788 N N . LYS A 1 96 ? 24.317 4.782 -9.046 1.00 63.25 96 LYS A N 1
ATOM 789 C CA . LYS A 1 96 ? 23.772 4.537 -10.395 1.00 63.25 96 LYS A CA 1
ATOM 790 C C . LYS A 1 96 ? 22.410 5.201 -10.602 1.00 63.25 96 LYS A C 1
ATOM 792 O O . LYS A 1 96 ? 22.194 5.811 -11.646 1.00 63.25 96 LYS A O 1
ATOM 797 N N . ILE A 1 97 ? 21.528 5.149 -9.600 1.00 64.38 97 ILE A N 1
ATOM 798 C CA . ILE A 1 97 ? 20.222 5.829 -9.645 1.00 64.38 97 ILE A CA 1
ATOM 799 C C . ILE A 1 97 ? 20.403 7.348 -9.782 1.00 64.38 97 ILE A C 1
ATOM 801 O O . ILE A 1 97 ? 19.718 7.966 -10.593 1.00 64.38 97 ILE A O 1
ATOM 805 N N . LEU A 1 98 ? 21.337 7.953 -9.039 1.00 63.16 98 LEU A N 1
ATOM 806 C CA . LEU A 1 98 ? 21.625 9.390 -9.120 1.00 63.16 98 LEU A CA 1
ATOM 807 C C . LEU A 1 98 ? 22.200 9.799 -10.487 1.00 63.16 98 LEU A C 1
ATOM 809 O O . LEU A 1 98 ? 21.796 10.820 -11.039 1.00 63.16 98 LEU A O 1
ATOM 813 N N . LEU A 1 99 ? 23.095 8.989 -11.063 1.00 63.56 99 LEU A N 1
ATOM 814 C CA . LEU A 1 99 ? 23.677 9.239 -12.388 1.00 63.56 99 LEU A CA 1
ATOM 815 C C . LEU A 1 99 ? 22.652 9.135 -13.526 1.00 63.56 99 LEU A C 1
ATOM 817 O O . LEU A 1 99 ? 22.756 9.861 -14.514 1.00 63.56 99 LEU A O 1
ATOM 821 N N . GLU A 1 100 ? 21.673 8.238 -13.407 1.00 65.19 100 GLU A N 1
ATOM 822 C CA . GLU A 1 100 ? 20.619 8.062 -14.411 1.00 65.19 100 GLU A CA 1
ATOM 823 C C . GLU A 1 100 ? 19.461 9.054 -14.242 1.00 65.19 100 GLU A C 1
ATOM 825 O O . GLU A 1 100 ? 18.876 9.457 -15.240 1.00 65.19 100 GLU A O 1
ATOM 830 N N . ALA A 1 101 ? 19.155 9.489 -13.014 1.00 55.28 101 ALA A N 1
ATOM 831 C CA . ALA A 1 101 ? 18.144 10.517 -12.744 1.00 55.28 101 ALA A CA 1
ATOM 832 C C . ALA A 1 101 ? 18.607 11.946 -13.090 1.00 55.28 101 ALA A C 1
ATOM 834 O O . ALA A 1 101 ? 17.777 12.847 -13.184 1.00 55.28 101 ALA A O 1
ATOM 835 N N . SER A 1 102 ? 19.917 12.155 -13.265 1.00 51.22 102 SER A N 1
ATOM 836 C CA . SER A 1 102 ? 20.514 13.438 -13.660 1.00 51.22 102 SER A CA 1
ATOM 837 C C . SER A 1 102 ? 20.620 13.632 -15.187 1.00 51.22 102 SER A C 1
ATOM 839 O O . SER A 1 102 ? 21.243 14.602 -15.625 1.00 51.22 102 SER A O 1
ATOM 841 N N . LYS A 1 103 ? 20.055 12.725 -15.994 1.00 48.66 103 LYS A N 1
ATOM 842 C CA . LYS A 1 103 ? 19.964 12.813 -17.462 1.00 48.66 103 LYS A CA 1
ATOM 843 C C . LYS A 1 103 ? 18.513 12.971 -17.900 1.00 48.66 103 LYS A C 1
ATOM 845 O O . LYS A 1 103 ? 18.300 13.687 -18.900 1.00 48.66 103 LYS A O 1
#

pLDDT: mean 80.74, std 14.46, range [44.53, 97.44]

Radius of gyration: 19.03 Å; Cα contacts (8 Å, |Δi|>4): 35; chains: 1; bounding box: 51×26×41 Å

Organism: NCBI:txid1758121

Secondary structure (DSSP, 8-state):
----S-S-S-TT--TT-TT--HHHHHHHHHHHHHHHHHTT----------TTHHHHS-HHHHHHHHHHTT--HHHHHHHHHHHTS----HHHHHHHHHHHHT-

Mean predicted aligned error: 9.41 Å

Sequence (103 aa):
MHMNDKKIVRSSQNGFTKGKPCLTNLINFYDEMTDVVDERRVLGIVYVDFTKAFDTVSHKILRDKLTMYGLDKQRVRWIKNWLNSPAQDGSDQWHKILLEASK

Solvent-accessible surface area (backbone atoms only — not comparable to full-atom values): 6692 Å² total; per-residue (Å²): 137,87,70,66,90,64,85,79,71,53,90,87,56,26,75,100,40,92,96,38,56,70,65,59,50,54,51,57,50,50,51,56,48,50,54,39,52,76,70,71,50,90,84,86,86,87,87,83,83,66,84,60,50,79,80,66,55,54,69,67,60,51,52,54,50,44,46,74,61,65,49,52,74,65,62,51,48,51,53,52,52,58,74,68,50,75,92,60,62,71,70,63,54,51,51,52,51,53,63,61,73,75,109

Foldseek 3Di:
DDQPPDPPDDPLDQPPDPPRDPVNNVVVVVVVVVVCVVVVHDDDDDDDDDDPVVVPDDLVVVLVVCVVSPDDPVVSVVVSVLVPDPPDDVVVVVVVVVVVVVD